Protein AF-D0MDW0-F1 (afdb_monomer)

Sequence (91 aa):
MKQWLKKWLGRKRLTCEEVNQFLAAYLDGALDARTRAAFEAHLQACADCQAYLDQYRKTIELTRRAAEVPEPPQELIEQTLAFLRERLSQK

Foldseek 3Di:
DCVVVVCVVDPHDDDPVRVLVVLVCLVVVVDDPVVNVVVVVVVVVDVVVVVVSVVSVVVVVVVVVVVPDDDDPPVVVVVVVVVVVVVVVVD

Secondary structure (DSSP, 8-state):
--HHHHHHTTTPPPPHHHHHHHHHHHHTT-S-HHHHHHHHHHHHH-HHHHHHHHHHHHHHHHHHHHHTSPPPPHHHHHHHHHHHHHHHHT-

Organism: Rhodothermus marinus (strain ATCC 43812 / DSM 4252 / R-10) (NCBI:txid518766)

Solvent-accessible surface area (backbone atoms only — not comparable to full-atom values): 5457 Å² total; per-residue (Å²): 142,68,62,65,66,56,43,70,77,34,100,55,85,77,50,74,66,58,51,51,56,50,52,51,32,54,75,71,62,70,48,55,71,70,62,43,53,54,49,53,56,44,42,79,74,29,69,69,58,42,53,48,52,52,50,52,53,49,50,54,54,53,53,53,57,57,68,68,53,76,81,72,59,66,67,60,54,52,54,51,52,51,54,50,51,56,60,61,72,76,109

Mean predicted aligned error: 6.99 Å

InterPro domains:
  IPR027383 Putative zinc-finger [PF13490] (16-50)
  IPR041916 Anti-sigma factor, zinc-finger domain superfamily [G3DSA:1.10.10.1320] (17-74)

Nearest PDB structures (foldseek):
  3hug-assembly3_L  TM=5.783E-01  e=3.710E-01  Mycobacterium tuberculosis H37Rv
  6in7-assembly1_A  TM=6.153E-01  e=3.812E+00  Pseudomonas aeruginosa PAO1
  8z6g-assembly3_E  TM=6.129E-01  e=6.825E+00  Pseudomonas aeruginosa

Radius of gyration: 20.74 Å; Cα contacts (8 Å, |Δi|>4): 21; chains: 1; bounding box: 48×23×57 Å

pLDDT: mean 88.78, std 12.71, range [53.91, 97.88]

Structure (mmCIF, N/CA/C/O backbone):
data_AF-D0MDW0-F1
#
_entry.id   AF-D0MDW0-F1
#
loop_
_atom_site.group_PDB
_atom_site.id
_atom_site.type_symbol
_atom_site.label_atom_id
_atom_site.label_alt_id
_atom_site.label_comp_id
_atom_site.label_asym_id
_atom_site.label_entity_id
_atom_site.label_seq_id
_atom_site.pdbx_PDB_ins_code
_atom_site.Cartn_x
_atom_site.Cartn_y
_atom_site.Cartn_z
_atom_site.occupancy
_atom_site.B_iso_or_equiv
_atom_site.auth_seq_id
_atom_site.auth_comp_id
_atom_site.auth_asym_id
_atom_site.auth_atom_id
_atom_site.pdbx_PDB_model_num
ATOM 1 N N . MET A 1 1 ? 8.482 10.416 -14.509 1.00 57.00 1 MET A N 1
ATOM 2 C CA . MET A 1 1 ? 8.858 9.789 -15.800 1.00 57.00 1 MET A CA 1
ATOM 3 C C . MET A 1 1 ? 10.352 9.472 -16.030 1.00 57.00 1 MET A C 1
ATOM 5 O O . MET A 1 1 ? 10.621 8.718 -16.945 1.00 57.00 1 MET A O 1
ATOM 9 N N . LYS A 1 2 ? 11.348 9.951 -15.253 1.00 55.06 2 LYS A N 1
ATOM 10 C CA . LYS A 1 2 ? 12.753 9.420 -15.285 1.00 55.06 2 LYS A CA 1
ATOM 11 C C . LYS A 1 2 ? 13.471 9.454 -13.919 1.00 55.06 2 LYS A C 1
ATOM 13 O O . LYS A 1 2 ? 14.670 9.203 -13.824 1.00 55.06 2 LYS A O 1
ATOM 18 N N . GLN A 1 3 ? 12.756 9.855 -12.868 1.00 62.88 3 GLN A N 1
ATOM 19 C CA . GLN A 1 3 ? 13.348 10.239 -11.585 1.00 62.88 3 GLN A CA 1
ATOM 20 C C . GLN A 1 3 ? 13.711 9.026 -10.719 1.00 62.88 3 GLN A C 1
ATOM 22 O O . GLN A 1 3 ? 14.764 9.033 -10.089 1.00 62.88 3 GLN A O 1
ATOM 27 N N . TRP A 1 4 ? 12.890 7.974 -10.765 1.00 66.25 4 TRP A N 1
ATOM 28 C CA . TRP A 1 4 ? 13.065 6.735 -10.004 1.00 66.25 4 TRP A CA 1
ATOM 29 C C . TRP A 1 4 ? 14.348 5.991 -10.397 1.00 66.25 4 TRP A C 1
ATOM 31 O O . TRP A 1 4 ? 15.199 5.754 -9.548 1.00 66.25 4 TRP A O 1
ATOM 41 N N . LEU A 1 5 ? 14.569 5.767 -11.700 1.00 63.81 5 LEU A N 1
ATOM 42 C CA . LEU A 1 5 ? 15.781 5.117 -12.225 1.00 63.81 5 LEU A CA 1
ATOM 43 C C . LEU A 1 5 ? 17.072 5.863 -11.848 1.00 63.81 5 LEU A C 1
ATOM 45 O O . LEU A 1 5 ? 18.055 5.243 -11.457 1.00 63.81 5 LEU A O 1
ATOM 49 N N . LYS A 1 6 ? 17.078 7.201 -11.928 1.00 62.31 6 LYS A N 1
ATOM 50 C CA . LYS A 1 6 ? 18.258 8.010 -11.571 1.00 62.31 6 LYS A CA 1
ATOM 51 C C . LYS A 1 6 ? 18.561 7.990 -10.073 1.00 62.31 6 LYS A C 1
ATOM 53 O O . LYS A 1 6 ? 19.728 8.008 -9.698 1.00 62.31 6 LYS A O 1
ATOM 58 N N . LYS A 1 7 ? 17.530 7.993 -9.224 1.00 59.84 7 LYS A N 1
ATOM 59 C CA . LYS A 1 7 ? 17.699 7.959 -7.764 1.00 59.84 7 LYS A CA 1
ATOM 60 C C . LYS A 1 7 ? 18.112 6.579 -7.265 1.00 59.84 7 LYS A C 1
ATOM 62 O O . LYS A 1 7 ? 18.883 6.511 -6.324 1.00 59.84 7 LYS A O 1
ATOM 67 N N . TRP A 1 8 ? 17.652 5.522 -7.925 1.00 63.78 8 TRP A N 1
ATOM 68 C CA . TRP A 1 8 ? 17.950 4.139 -7.570 1.00 63.78 8 TRP A CA 1
ATOM 69 C C . TRP A 1 8 ? 19.351 3.686 -8.023 1.00 63.78 8 TRP A C 1
ATOM 71 O O . TRP A 1 8 ? 20.027 2.955 -7.308 1.00 63.78 8 TRP A O 1
ATOM 81 N N . LEU A 1 9 ? 19.833 4.197 -9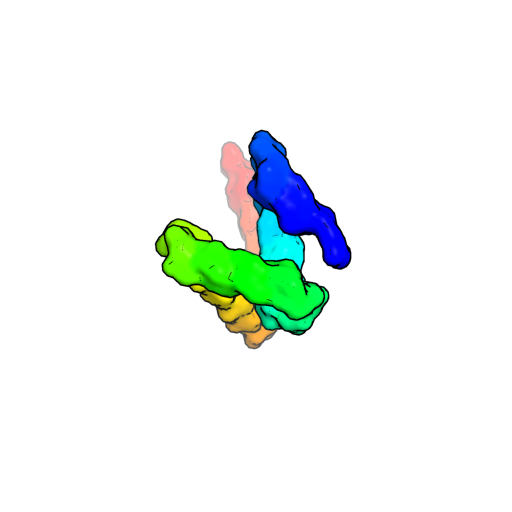.166 1.00 60.75 9 LEU A N 1
ATOM 82 C CA . LEU A 1 9 ? 21.216 4.012 -9.642 1.00 60.75 9 LEU A CA 1
ATOM 83 C C . LEU A 1 9 ? 22.228 4.960 -8.971 1.00 60.75 9 LEU A C 1
ATOM 85 O O . LEU A 1 9 ? 23.438 4.775 -9.093 1.00 60.75 9 LEU A O 1
ATOM 89 N N . GLY A 1 10 ? 21.752 5.990 -8.272 1.00 55.03 10 GLY A N 1
ATOM 90 C CA . GLY A 1 10 ? 22.577 6.820 -7.403 1.00 55.03 10 GLY A CA 1
ATOM 91 C C . GLY A 1 10 ? 22.614 6.224 -5.999 1.00 55.03 10 GLY A C 1
ATOM 92 O O . GLY A 1 10 ? 21.600 5.755 -5.506 1.00 55.03 10 GLY A O 1
ATOM 93 N N . ARG A 1 11 ? 23.751 6.295 -5.296 1.00 54.50 11 ARG A N 1
ATOM 94 C CA . ARG A 1 11 ? 23.900 5.896 -3.873 1.00 54.50 11 ARG A CA 1
ATOM 95 C C . ARG A 1 11 ? 23.061 6.743 -2.883 1.00 54.50 11 ARG A C 1
ATOM 97 O O . ARG A 1 11 ? 23.466 6.948 -1.741 1.00 54.50 11 ARG A O 1
ATOM 104 N N . LYS A 1 12 ? 21.921 7.302 -3.297 1.00 63.09 12 LYS A N 1
ATOM 105 C CA . LYS A 1 12 ? 20.994 8.036 -2.433 1.00 63.09 12 LYS A CA 1
ATOM 106 C C . LYS A 1 12 ? 19.972 7.053 -1.866 1.00 63.09 12 LYS A C 1
ATOM 108 O O . LYS A 1 12 ? 19.313 6.343 -2.615 1.00 63.09 12 LYS A O 1
ATOM 113 N N . ARG A 1 13 ? 19.832 7.032 -0.537 1.00 69.50 13 ARG A N 1
ATOM 114 C CA . ARG A 1 13 ? 18.778 6.266 0.141 1.00 69.50 13 ARG A CA 1
ATOM 115 C C . ARG A 1 13 ? 17.415 6.839 -0.251 1.00 69.50 13 ARG A C 1
ATOM 117 O O . ARG A 1 13 ? 17.208 8.041 -0.088 1.00 69.50 13 ARG A O 1
ATOM 124 N N . LEU A 1 14 ? 16.533 5.989 -0.770 1.00 77.62 14 LEU A N 1
ATOM 125 C CA . LEU A 1 14 ? 15.127 6.327 -0.985 1.00 77.62 14 LEU A CA 1
ATOM 126 C C . LEU A 1 14 ? 14.430 6.457 0.372 1.00 77.62 14 LEU A C 1
ATOM 128 O O . LEU A 1 14 ? 14.747 5.716 1.305 1.00 77.62 14 LEU A O 1
ATOM 132 N N . THR A 1 15 ? 13.499 7.399 0.491 1.00 87.81 15 THR A N 1
ATOM 133 C CA . THR A 1 15 ? 12.628 7.479 1.671 1.00 87.81 15 THR A CA 1
ATOM 134 C C . THR A 1 15 ? 11.508 6.442 1.582 1.00 87.81 15 THR A C 1
ATOM 136 O O . THR A 1 15 ? 11.163 5.983 0.492 1.00 87.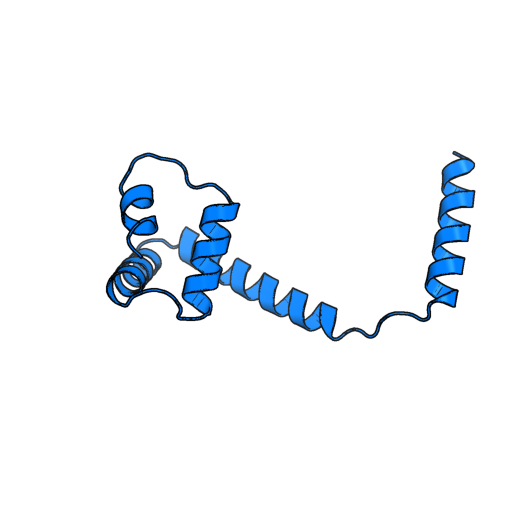81 15 THR A O 1
ATOM 139 N N . CYS A 1 16 ? 10.899 6.090 2.719 1.00 87.81 16 CYS A N 1
ATOM 140 C CA . CYS A 1 16 ? 9.738 5.192 2.732 1.00 87.81 16 CYS A CA 1
ATOM 141 C C . CYS A 1 16 ? 8.591 5.725 1.857 1.00 87.81 16 CYS A C 1
ATOM 143 O O . CYS A 1 16 ? 7.962 4.959 1.135 1.00 87.81 16 CYS A O 1
ATOM 145 N N . GLU A 1 17 ? 8.364 7.042 1.877 1.00 89.94 17 GLU A N 1
ATOM 146 C CA . GLU A 1 17 ? 7.341 7.706 1.062 1.00 89.94 17 GLU A CA 1
ATOM 147 C C . GLU A 1 17 ? 7.609 7.535 -0.437 1.00 89.94 17 GLU A C 1
ATOM 149 O O . GLU A 1 17 ? 6.723 7.158 -1.199 1.00 89.94 17 GLU A O 1
ATOM 154 N N . GLU A 1 18 ? 8.857 7.745 -0.862 1.00 89.19 18 GLU A N 1
ATOM 155 C CA . GLU A 1 18 ? 9.259 7.551 -2.254 1.00 89.19 18 GLU A CA 1
ATOM 156 C C . GLU A 1 18 ? 9.032 6.098 -2.699 1.00 89.19 18 GLU A C 1
ATOM 158 O O . GLU A 1 18 ? 8.468 5.859 -3.767 1.00 89.19 18 GLU A O 1
ATOM 163 N N . VAL A 1 19 ? 9.417 5.118 -1.878 1.00 89.25 19 VAL A N 1
ATOM 164 C CA . VAL A 1 19 ? 9.193 3.700 -2.200 1.00 89.25 19 VAL A CA 1
ATOM 165 C C . VAL A 1 19 ? 7.697 3.395 -2.323 1.00 89.25 19 VAL A C 1
ATOM 167 O O . VAL A 1 19 ? 7.285 2.778 -3.303 1.00 89.25 19 VAL A O 1
ATOM 170 N N . ASN A 1 20 ? 6.872 3.871 -1.387 1.00 91.38 20 ASN A N 1
ATOM 171 C CA . ASN A 1 20 ? 5.427 3.639 -1.407 1.00 91.38 20 ASN A CA 1
ATOM 172 C C . ASN A 1 20 ? 4.760 4.225 -2.657 1.00 91.38 20 ASN A C 1
ATOM 174 O O . ASN A 1 20 ? 3.970 3.540 -3.303 1.00 91.38 20 ASN A O 1
ATOM 178 N N . GLN A 1 21 ? 5.107 5.459 -3.032 1.00 92.50 21 GLN A N 1
ATOM 179 C CA . GLN A 1 21 ? 4.588 6.095 -4.247 1.00 92.50 21 GLN A CA 1
ATOM 180 C C . GLN A 1 21 ? 4.983 5.325 -5.511 1.00 92.50 21 GLN A C 1
ATOM 182 O O . GLN A 1 21 ? 4.184 5.185 -6.438 1.00 92.50 21 GLN A O 1
ATOM 187 N N . PHE A 1 22 ? 6.211 4.803 -5.556 1.00 93.75 22 PHE A N 1
ATOM 188 C CA . PHE A 1 22 ? 6.668 3.988 -6.674 1.00 93.75 22 PHE A CA 1
ATOM 189 C C . PHE A 1 22 ? 5.899 2.665 -6.777 1.00 93.75 22 PHE A C 1
ATOM 191 O O . PHE A 1 22 ? 5.466 2.298 -7.870 1.00 93.75 22 PHE A O 1
ATOM 198 N N . LEU A 1 23 ? 5.710 1.959 -5.658 1.00 95.12 23 LEU A N 1
ATOM 199 C CA . LEU A 1 23 ? 4.980 0.690 -5.638 1.00 95.12 23 LEU A CA 1
ATOM 200 C C . LEU A 1 23 ? 3.503 0.863 -5.988 1.00 95.12 23 LEU A C 1
ATOM 202 O O . LEU A 1 23 ? 2.976 0.049 -6.746 1.00 95.12 23 LEU A O 1
ATOM 206 N N . ALA A 1 24 ? 2.864 1.935 -5.512 1.00 94.50 24 ALA A N 1
ATOM 207 C CA . ALA A 1 24 ? 1.512 2.299 -5.927 1.00 94.50 24 ALA A CA 1
ATOM 208 C C . ALA A 1 24 ? 1.443 2.476 -7.451 1.00 94.50 24 ALA A C 1
ATOM 210 O O . ALA A 1 24 ? 0.691 1.779 -8.124 1.00 94.50 24 ALA A O 1
ATOM 211 N N . ALA A 1 25 ? 2.329 3.300 -8.024 1.00 95.44 25 ALA A N 1
ATOM 212 C CA . ALA A 1 25 ? 2.371 3.520 -9.468 1.00 95.44 25 ALA A CA 1
ATOM 213 C C . ALA A 1 25 ? 2.671 2.239 -10.274 1.00 95.44 25 ALA A C 1
ATOM 215 O O . ALA A 1 25 ? 2.172 2.086 -11.390 1.00 95.44 25 ALA A O 1
ATOM 216 N N . TYR A 1 26 ? 3.483 1.318 -9.741 1.00 95.75 26 TYR A N 1
ATOM 217 C CA . TYR A 1 26 ? 3.720 0.009 -10.359 1.00 95.75 26 TYR A CA 1
ATOM 218 C C . TYR A 1 26 ? 2.445 -0.839 -10.397 1.00 95.75 26 TYR A C 1
ATOM 220 O O . TYR A 1 26 ? 2.104 -1.374 -11.455 1.00 95.75 26 TYR A O 1
ATOM 228 N N . LEU A 1 27 ? 1.740 -0.945 -9.267 1.00 96.56 27 LEU A N 1
ATOM 229 C CA . LEU A 1 27 ? 0.519 -1.745 -9.149 1.00 96.56 27 LEU A CA 1
ATOM 230 C C . LEU A 1 27 ? -0.650 -1.154 -9.944 1.00 96.56 27 LEU A C 1
ATOM 232 O O . LEU A 1 27 ? -1.397 -1.915 -10.553 1.00 96.56 27 LEU A O 1
ATOM 236 N N . ASP A 1 28 ? -0.741 0.173 -10.029 1.00 95.56 28 ASP A N 1
ATOM 237 C CA . ASP A 1 28 ? -1.736 0.883 -10.842 1.00 95.56 28 ASP A CA 1
ATOM 238 C C . ASP A 1 28 ? -1.417 0.842 -12.349 1.00 95.56 28 ASP A C 1
ATOM 240 O O . ASP A 1 28 ? -2.185 1.333 -13.174 1.00 95.56 28 ASP A O 1
ATOM 244 N N . GLY A 1 29 ? -0.264 0.284 -12.740 1.00 95.56 29 GLY A N 1
ATOM 245 C CA . GLY A 1 29 ? 0.181 0.252 -14.135 1.00 95.56 29 GLY A CA 1
ATOM 246 C C . GLY A 1 29 ? 0.563 1.626 -14.699 1.00 95.56 29 GLY A C 1
ATOM 247 O O . GLY A 1 29 ? 0.696 1.770 -15.911 1.00 95.56 29 GLY A O 1
ATOM 248 N N . ALA A 1 30 ? 0.778 2.621 -13.837 1.00 96.12 30 ALA A N 1
ATOM 249 C CA . ALA A 1 30 ? 1.076 4.006 -14.200 1.00 96.12 30 ALA A CA 1
ATOM 250 C C . ALA A 1 30 ? 2.558 4.256 -14.549 1.00 96.12 30 ALA A C 1
ATOM 252 O O . ALA A 1 30 ? 2.936 5.366 -14.936 1.00 96.12 30 ALA A O 1
ATOM 253 N N . LEU A 1 31 ? 3.426 3.249 -14.401 1.00 93.38 31 LEU A N 1
ATOM 254 C CA . LEU A 1 31 ? 4.826 3.342 -14.814 1.00 93.38 31 LEU A CA 1
ATOM 255 C C . LEU A 1 31 ? 4.975 3.241 -16.335 1.00 93.38 31 LEU A C 1
ATOM 257 O O . LEU A 1 31 ? 4.316 2.441 -16.994 1.00 93.38 31 LEU A O 1
ATOM 261 N N . ASP A 1 32 ? 5.927 3.996 -16.887 1.00 93.31 32 ASP A N 1
ATOM 262 C CA . ASP A 1 32 ? 6.332 3.818 -18.278 1.00 93.31 32 ASP A CA 1
ATOM 263 C C . ASP A 1 32 ? 6.975 2.436 -18.494 1.00 93.31 32 ASP A C 1
ATOM 265 O O . ASP A 1 32 ? 7.591 1.867 -17.587 1.00 93.31 32 ASP A O 1
ATOM 269 N N . ALA A 1 33 ? 6.865 1.912 -19.718 1.00 93.44 33 ALA A N 1
ATOM 270 C CA . ALA A 1 33 ? 7.276 0.547 -20.053 1.00 93.44 33 ALA A CA 1
ATOM 271 C C . ALA A 1 33 ? 8.739 0.245 -19.692 1.00 93.44 33 ALA A C 1
ATOM 273 O O . ALA A 1 33 ? 9.050 -0.838 -19.198 1.00 93.44 33 ALA A O 1
ATOM 274 N N . ARG A 1 34 ? 9.644 1.214 -19.886 1.00 91.00 34 ARG A N 1
ATOM 275 C CA . ARG A 1 34 ? 11.064 1.041 -19.562 1.00 91.00 34 ARG A CA 1
ATOM 276 C C . ARG A 1 34 ? 11.281 0.937 -18.054 1.00 91.00 34 ARG A C 1
ATOM 278 O O . ARG A 1 34 ? 12.010 0.054 -17.611 1.00 91.00 34 ARG A O 1
ATOM 285 N N . THR A 1 35 ? 10.682 1.836 -17.274 1.00 91.25 35 THR A N 1
ATOM 286 C CA . THR A 1 35 ? 10.785 1.800 -15.808 1.00 91.25 35 THR A CA 1
ATOM 287 C C . THR A 1 35 ? 10.155 0.528 -15.240 1.00 91.25 35 THR A C 1
ATOM 289 O O . THR A 1 35 ? 10.746 -0.098 -14.362 1.00 91.25 35 THR A O 1
ATOM 292 N N . ARG A 1 36 ? 9.004 0.108 -15.778 1.00 94.44 36 ARG A N 1
ATOM 293 C CA . ARG A 1 36 ? 8.337 -1.137 -15.385 1.00 94.44 36 ARG A CA 1
ATOM 294 C C . ARG A 1 36 ? 9.216 -2.361 -15.635 1.00 94.44 36 ARG A C 1
ATOM 296 O O . ARG A 1 36 ? 9.464 -3.112 -14.700 1.00 94.44 36 ARG A O 1
ATOM 303 N N . ALA A 1 37 ? 9.746 -2.516 -16.849 1.00 94.44 37 ALA A N 1
ATOM 304 C CA . ALA A 1 37 ? 10.609 -3.644 -17.197 1.00 94.44 37 ALA A CA 1
ATOM 305 C C . ALA A 1 37 ? 11.877 -3.702 -16.326 1.00 94.44 37 ALA A C 1
ATOM 307 O O . ALA A 1 37 ? 12.292 -4.774 -15.893 1.00 94.44 37 ALA A O 1
ATOM 308 N N . ALA A 1 38 ? 12.478 -2.547 -16.018 1.00 91.88 38 ALA A N 1
ATOM 309 C CA . ALA A 1 38 ? 13.633 -2.483 -15.124 1.00 91.88 38 ALA A CA 1
ATOM 310 C C . ALA A 1 38 ? 13.295 -2.938 -13.694 1.00 91.88 38 ALA A C 1
ATOM 312 O O . ALA A 1 38 ? 14.095 -3.626 -13.062 1.00 91.88 38 ALA A O 1
ATOM 313 N N . PHE A 1 39 ? 12.116 -2.574 -13.183 1.00 92.94 39 PHE A N 1
ATOM 314 C CA . PHE A 1 39 ? 11.670 -3.016 -11.864 1.00 92.94 39 PHE A CA 1
ATOM 315 C C . PHE A 1 39 ? 11.286 -4.497 -11.844 1.00 92.94 39 PHE A C 1
ATOM 317 O O . PHE A 1 39 ? 11.630 -5.203 -10.907 1.00 92.94 39 PHE A O 1
ATOM 324 N N . GLU A 1 40 ? 10.655 -5.009 -12.898 1.00 96.00 40 GLU A N 1
ATOM 325 C CA . GLU A 1 40 ? 10.374 -6.442 -13.022 1.00 96.00 40 GLU A CA 1
ATOM 326 C C . GLU A 1 40 ? 11.672 -7.261 -13.049 1.00 96.00 40 GLU A C 1
ATOM 328 O O . GLU A 1 40 ? 11.785 -8.247 -12.324 1.00 96.00 40 GLU A O 1
ATOM 333 N N . ALA A 1 41 ? 12.697 -6.805 -13.778 1.00 94.94 41 ALA A N 1
ATOM 334 C CA . ALA A 1 41 ? 14.025 -7.419 -13.747 1.00 94.94 41 ALA A CA 1
ATOM 335 C C . ALA A 1 41 ? 14.665 -7.376 -12.346 1.00 94.94 41 ALA A C 1
ATOM 337 O O . ALA A 1 41 ? 15.326 -8.328 -11.936 1.00 94.94 41 ALA A O 1
ATOM 338 N N . HIS A 1 42 ? 14.449 -6.299 -11.586 1.00 91.69 42 HIS A N 1
ATOM 339 C CA . HIS A 1 42 ? 14.904 -6.215 -10.200 1.00 91.69 42 HIS A CA 1
ATOM 340 C C . HIS A 1 42 ? 14.225 -7.233 -9.293 1.00 91.69 42 HIS A C 1
ATOM 342 O O . HIS A 1 42 ? 14.907 -7.905 -8.522 1.00 91.69 42 HIS A O 1
ATOM 348 N N . LEU A 1 43 ? 12.899 -7.348 -9.399 1.00 95.12 43 LEU A N 1
ATOM 349 C CA . LEU A 1 43 ? 12.130 -8.317 -8.632 1.00 95.12 43 LEU A CA 1
ATOM 350 C C . LEU A 1 43 ? 12.659 -9.728 -8.897 1.00 95.12 43 LEU A C 1
ATOM 352 O O . LEU A 1 43 ? 12.904 -10.449 -7.941 1.00 95.12 43 LEU A O 1
ATOM 356 N N . GLN A 1 44 ? 12.965 -10.088 -10.148 1.00 96.88 44 GLN A N 1
ATOM 357 C CA . GLN A 1 44 ? 13.565 -11.394 -10.465 1.00 96.88 44 GLN A CA 1
ATOM 358 C C . GLN A 1 44 ? 14.925 -11.638 -9.786 1.00 96.88 44 GLN A C 1
ATOM 360 O O . GLN A 1 44 ? 15.270 -12.781 -9.504 1.00 96.88 44 GLN A O 1
ATOM 365 N N . ALA A 1 45 ? 15.694 -10.584 -9.502 1.00 94.19 45 ALA A N 1
ATOM 366 C CA . ALA A 1 45 ? 17.040 -10.684 -8.940 1.00 94.19 45 ALA A CA 1
ATOM 367 C C . ALA A 1 45 ? 17.120 -10.452 -7.417 1.00 94.19 45 ALA A C 1
ATOM 369 O O . ALA A 1 45 ? 18.193 -10.624 -6.840 1.00 94.19 45 ALA A O 1
ATOM 370 N N . CYS A 1 46 ? 16.036 -10.031 -6.754 1.00 94.56 46 CYS A N 1
ATOM 371 C CA . CYS A 1 46 ? 16.065 -9.621 -5.347 1.00 94.56 46 CYS A CA 1
ATOM 372 C C . CYS A 1 46 ? 14.856 -10.154 -4.564 1.00 94.56 46 CYS A C 1
ATOM 374 O O . CYS A 1 46 ? 13.756 -9.606 -4.643 1.00 94.56 46 CYS A O 1
ATOM 376 N N . ALA A 1 47 ? 15.084 -11.203 -3.767 1.00 95.00 47 ALA A N 1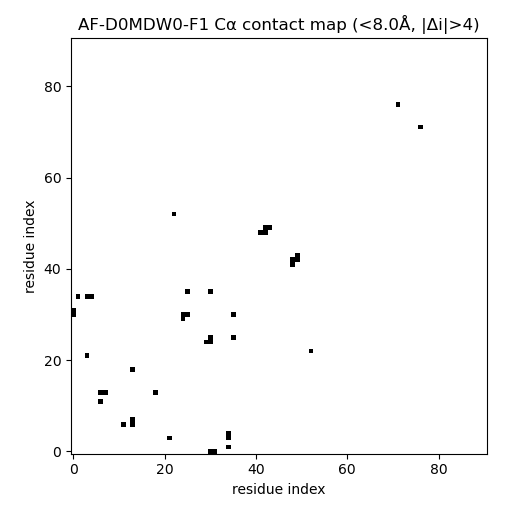
ATOM 377 C CA . ALA A 1 47 ? 14.053 -11.845 -2.949 1.00 95.00 47 ALA A CA 1
ATOM 378 C C . ALA A 1 47 ? 13.443 -10.902 -1.895 1.00 95.00 47 ALA A C 1
ATOM 380 O O . ALA A 1 47 ? 12.232 -10.919 -1.691 1.00 95.00 47 ALA A O 1
ATOM 381 N N . ASP A 1 48 ? 14.248 -10.027 -1.284 1.00 92.75 48 ASP A N 1
ATOM 382 C CA . ASP A 1 48 ? 13.765 -9.068 -0.280 1.00 92.75 48 ASP A CA 1
ATOM 383 C C . ASP A 1 48 ? 12.739 -8.093 -0.873 1.00 92.75 48 ASP A C 1
ATOM 385 O O . ASP A 1 48 ? 11.717 -7.790 -0.256 1.00 92.75 48 ASP A O 1
ATOM 389 N N . CYS A 1 49 ? 12.971 -7.636 -2.105 1.00 92.25 49 CYS A N 1
ATOM 390 C CA . CYS A 1 49 ? 12.042 -6.746 -2.796 1.00 92.25 49 CYS A CA 1
ATOM 391 C C . CYS A 1 49 ? 10.777 -7.467 -3.278 1.00 92.25 49 CYS A C 1
ATOM 393 O O . CYS A 1 49 ? 9.715 -6.844 -3.297 1.00 92.25 49 CYS A O 1
ATOM 395 N N .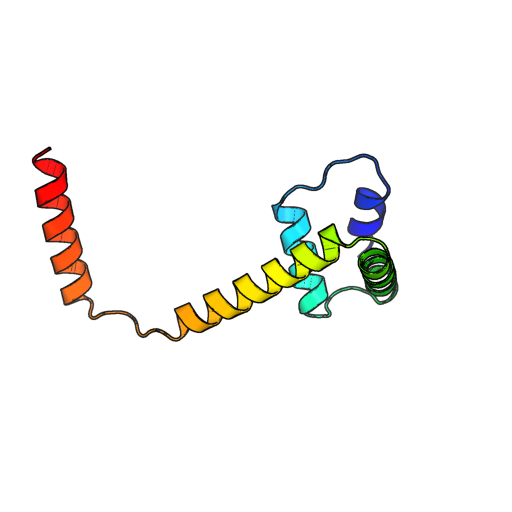 GLN A 1 50 ? 10.851 -8.763 -3.612 1.00 95.94 50 GLN A N 1
ATOM 396 C CA . GLN A 1 50 ? 9.651 -9.580 -3.846 1.00 95.94 50 GLN A CA 1
ATOM 397 C C . GLN A 1 50 ? 8.806 -9.678 -2.571 1.00 95.94 50 GLN A C 1
ATOM 399 O O . GLN A 1 50 ? 7.630 -9.322 -2.588 1.00 95.94 50 GLN A O 1
ATOM 404 N N . ALA A 1 51 ? 9.427 -10.061 -1.451 1.00 96.50 51 ALA A N 1
ATOM 405 C CA . ALA A 1 51 ? 8.747 -10.174 -0.163 1.00 96.50 51 ALA A CA 1
ATOM 406 C C . ALA A 1 51 ? 8.121 -8.840 0.278 1.00 96.50 51 ALA A C 1
ATOM 408 O O . ALA A 1 51 ? 6.989 -8.803 0.763 1.00 96.50 51 ALA A O 1
ATOM 409 N N . TYR A 1 52 ? 8.823 -7.724 0.059 1.00 93.75 52 TYR A N 1
ATOM 410 C CA . TYR A 1 52 ? 8.298 -6.395 0.359 1.00 93.75 52 TYR A CA 1
ATOM 411 C C . TYR A 1 52 ? 7.086 -6.027 -0.509 1.00 93.75 52 TYR A C 1
ATOM 413 O O . TYR A 1 52 ? 6.095 -5.508 0.008 1.00 93.75 52 TYR A O 1
ATOM 421 N N . LEU A 1 53 ? 7.124 -6.323 -1.815 1.00 96.19 53 LEU A N 1
ATOM 422 C CA . LEU A 1 53 ? 5.986 -6.108 -2.713 1.00 96.19 53 LEU A CA 1
ATOM 423 C C . LEU A 1 53 ? 4.770 -6.953 -2.301 1.00 96.19 53 LEU A C 1
ATOM 425 O O . LEU A 1 53 ? 3.640 -6.461 -2.339 1.00 96.19 53 LEU A O 1
ATOM 429 N N . ASP A 1 54 ? 4.987 -8.195 -1.878 1.00 97.69 54 ASP A N 1
ATOM 430 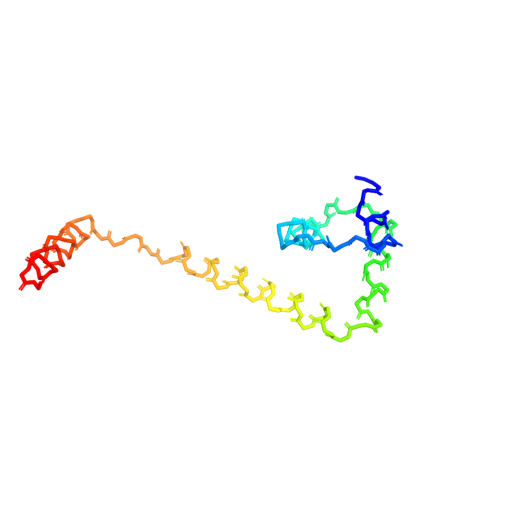C CA . ASP A 1 54 ? 3.911 -9.068 -1.407 1.00 97.69 54 ASP A CA 1
ATOM 431 C C . ASP A 1 54 ? 3.293 -8.558 -0.102 1.00 97.69 54 ASP A C 1
ATOM 433 O O . ASP A 1 54 ? 2.066 -8.496 0.018 1.00 97.69 54 ASP A O 1
ATOM 437 N N . GLN A 1 55 ? 4.114 -8.083 0.840 1.00 96.69 55 GLN A N 1
ATOM 438 C CA . GLN A 1 55 ? 3.617 -7.401 2.036 1.00 96.69 55 GLN A CA 1
ATOM 439 C C . GLN A 1 55 ? 2.797 -6.157 1.668 1.00 96.69 55 GLN A C 1
ATOM 441 O O . GLN A 1 55 ? 1.715 -5.947 2.213 1.00 96.69 55 GLN A O 1
ATOM 446 N N . TYR A 1 56 ? 3.277 -5.345 0.725 1.00 96.31 56 TYR A N 1
ATOM 447 C CA . TYR A 1 56 ? 2.573 -4.144 0.278 1.00 96.31 56 TYR A CA 1
ATOM 448 C C . TYR A 1 56 ? 1.193 -4.476 -0.316 1.00 96.31 56 TYR A C 1
ATOM 450 O O . TYR A 1 56 ? 0.189 -3.866 0.058 1.00 96.31 56 TYR A O 1
ATOM 458 N N . ARG A 1 57 ? 1.110 -5.507 -1.171 1.00 97.31 57 ARG A N 1
ATOM 459 C CA . ARG A 1 57 ? -0.166 -6.031 -1.691 1.00 97.31 57 ARG A CA 1
ATOM 460 C C . ARG A 1 57 ? -1.086 -6.505 -0.570 1.00 97.31 57 ARG A C 1
ATOM 462 O O . ARG A 1 57 ? -2.286 -6.230 -0.613 1.00 97.31 57 ARG A O 1
ATOM 469 N N . LYS A 1 58 ? -0.535 -7.176 0.447 1.00 97.88 58 LYS A N 1
ATOM 470 C CA . LYS A 1 58 ? -1.317 -7.647 1.592 1.00 97.88 58 LYS A CA 1
ATOM 471 C C . LYS A 1 58 ? -1.896 -6.494 2.406 1.00 97.88 58 LYS A C 1
ATOM 473 O O . LYS A 1 58 ? -3.055 -6.566 2.807 1.00 97.88 58 LYS A O 1
ATOM 478 N N . THR A 1 59 ? -1.137 -5.417 2.600 1.00 96.00 59 THR A N 1
ATOM 479 C CA . THR A 1 59 ? -1.637 -4.195 3.243 1.00 96.00 59 THR A CA 1
ATOM 480 C C . THR A 1 59 ? -2.828 -3.622 2.478 1.00 96.00 59 THR A C 1
ATOM 482 O O . THR A 1 59 ? -3.858 -3.364 3.091 1.00 96.00 59 THR A O 1
ATOM 485 N N . ILE A 1 60 ? -2.744 -3.507 1.145 1.00 95.75 60 ILE A N 1
ATOM 486 C CA . ILE A 1 60 ? -3.864 -3.024 0.315 1.00 95.75 60 ILE A CA 1
ATOM 487 C C . ILE A 1 60 ? -5.114 -3.894 0.501 1.00 95.75 60 ILE A C 1
ATOM 489 O O . ILE A 1 60 ? -6.210 -3.363 0.686 1.00 95.75 60 ILE A O 1
ATOM 493 N N . GLU A 1 61 ? -4.964 -5.221 0.464 1.00 96.56 61 GLU A N 1
ATOM 494 C CA . GLU A 1 61 ? -6.073 -6.161 0.673 1.00 96.56 61 GLU A CA 1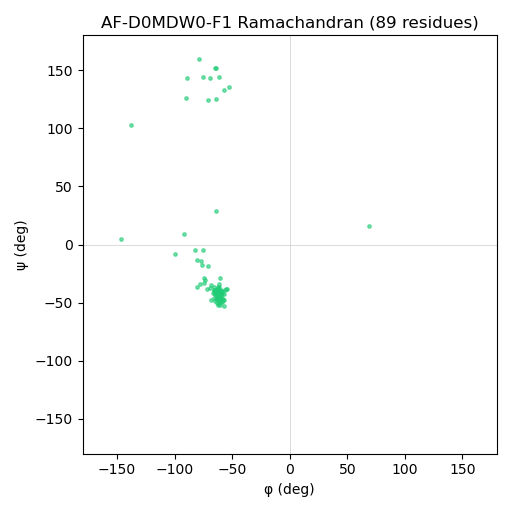
ATOM 495 C C . GLU A 1 61 ? -6.729 -5.953 2.045 1.00 96.56 61 GLU A C 1
ATOM 497 O O . GLU A 1 61 ? -7.951 -5.832 2.142 1.00 96.56 61 GLU A O 1
ATOM 502 N N . LEU A 1 62 ? -5.922 -5.884 3.107 1.00 97.00 62 LEU A N 1
ATOM 503 C CA . LEU A 1 62 ? -6.416 -5.725 4.473 1.00 97.00 62 LEU A CA 1
ATOM 504 C C . LEU A 1 62 ? -7.110 -4.377 4.675 1.00 97.00 62 LEU A C 1
ATOM 506 O O . LEU A 1 62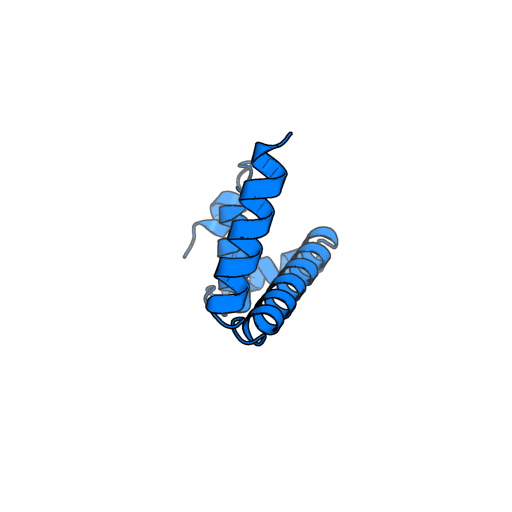 ? -8.179 -4.335 5.278 1.00 97.00 62 LEU A O 1
ATOM 510 N N . THR A 1 63 ? -6.549 -3.289 4.143 1.00 95.12 63 THR A N 1
ATOM 511 C CA . THR A 1 63 ? -7.163 -1.958 4.229 1.00 95.12 63 THR A CA 1
ATOM 512 C C . THR A 1 63 ? -8.480 -1.898 3.462 1.00 95.12 63 THR A C 1
ATOM 514 O O . THR A 1 63 ? -9.443 -1.325 3.965 1.00 95.12 63 THR A O 1
ATOM 517 N N . ARG A 1 64 ? -8.571 -2.537 2.288 1.00 94.62 64 ARG A N 1
ATOM 518 C CA . ARG A 1 64 ? -9.835 -2.631 1.543 1.00 94.62 64 ARG A CA 1
ATOM 519 C C . ARG A 1 64 ? -10.901 -3.369 2.348 1.00 94.62 64 ARG A C 1
ATOM 521 O O . ARG A 1 64 ? -12.001 -2.858 2.499 1.00 94.62 64 ARG A O 1
ATOM 528 N N . ARG A 1 65 ? -10.551 -4.520 2.924 1.00 95.31 65 ARG A N 1
ATOM 529 C CA . ARG A 1 65 ? -11.461 -5.296 3.782 1.00 95.31 65 ARG A CA 1
ATOM 530 C C . ARG A 1 65 ? -11.889 -4.527 5.029 1.00 95.31 65 ARG A C 1
ATOM 532 O O . ARG A 1 65 ? -13.028 -4.647 5.456 1.00 95.31 65 ARG A O 1
ATOM 539 N N . ALA A 1 66 ? -10.991 -3.740 5.618 1.00 92.81 66 ALA A N 1
ATOM 540 C CA . ALA A 1 66 ? -11.329 -2.892 6.755 1.00 92.81 66 ALA A CA 1
ATOM 541 C C . ALA A 1 66 ? -12.325 -1.787 6.369 1.00 92.81 66 ALA A C 1
ATOM 543 O O . ALA A 1 66 ? -13.214 -1.483 7.153 1.00 92.81 66 ALA A O 1
ATOM 544 N N . ALA A 1 67 ? -12.214 -1.229 5.159 1.00 91.44 67 ALA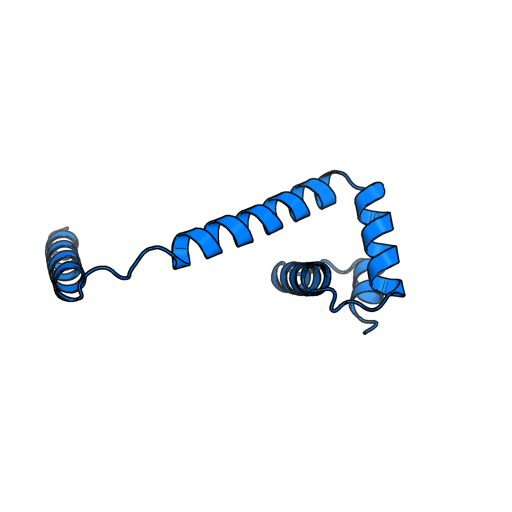 A N 1
ATOM 545 C CA . ALA A 1 67 ? -13.145 -0.223 4.649 1.00 91.44 67 ALA A CA 1
ATOM 546 C C . ALA A 1 67 ? -14.541 -0.784 4.311 1.00 91.44 67 ALA A C 1
ATOM 548 O O . ALA A 1 67 ? -15.495 -0.021 4.210 1.00 91.44 67 ALA A O 1
ATOM 549 N N . GLU A 1 68 ? -14.675 -2.102 4.139 1.00 93.31 68 GLU A N 1
ATOM 550 C CA . GLU A 1 68 ? -15.972 -2.774 3.961 1.00 93.31 68 GLU A CA 1
ATOM 551 C C . GLU A 1 68 ? -16.738 -2.939 5.284 1.00 93.31 68 GLU A C 1
ATOM 553 O O . GLU A 1 68 ? -17.932 -3.244 5.273 1.00 93.31 68 GLU A O 1
ATOM 558 N N . VAL A 1 69 ? -16.075 -2.746 6.431 1.00 90.31 69 VAL A N 1
ATOM 559 C CA . VAL A 1 69 ? -16.734 -2.778 7.739 1.00 90.31 69 VAL A CA 1
ATOM 560 C C . VAL A 1 69 ? -17.600 -1.522 7.870 1.00 90.31 69 VAL A C 1
ATOM 562 O O . VAL A 1 69 ? -17.073 -0.417 7.733 1.00 90.31 69 VAL A O 1
ATOM 565 N N . PRO A 1 70 ? -18.912 -1.657 8.138 1.00 90.88 70 PRO A N 1
ATOM 566 C CA . PRO A 1 70 ? -19.780 -0.500 8.294 1.00 90.88 70 PRO A CA 1
ATOM 567 C C . PRO A 1 70 ? -19.318 0.358 9.469 1.00 90.88 70 PRO A C 1
ATOM 569 O O . PRO A 1 70 ? -18.884 -0.164 10.502 1.00 90.88 70 PRO A O 1
ATOM 572 N N . GLU A 1 71 ? -19.449 1.676 9.321 1.00 90.00 71 GLU A N 1
ATOM 573 C CA . GLU A 1 71 ? -19.203 2.588 10.432 1.00 90.00 71 GLU A CA 1
ATOM 574 C C . GLU A 1 71 ? -20.116 2.224 11.615 1.00 90.00 71 GLU A C 1
ATOM 576 O O . GLU A 1 71 ? -21.316 1.983 11.426 1.00 90.00 71 GLU A O 1
ATOM 581 N N . PRO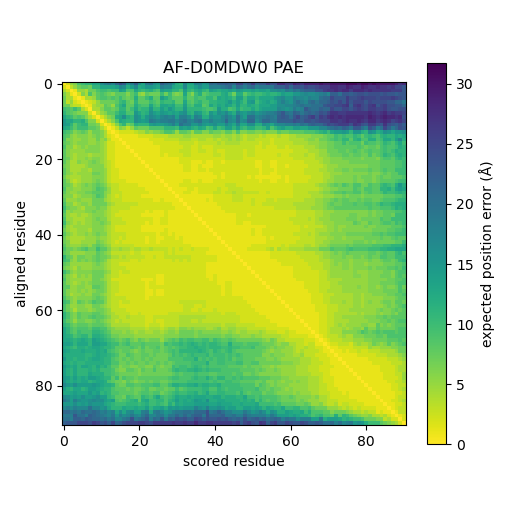 A 1 72 ? -19.569 2.142 12.842 1.00 92.56 72 PRO A N 1
ATOM 582 C CA . PRO A 1 72 ? -20.384 1.877 14.014 1.00 92.56 72 PRO A CA 1
ATOM 583 C C . PRO A 1 72 ? -21.373 3.032 14.243 1.00 92.56 72 PRO A C 1
ATOM 585 O O . PRO A 1 72 ? -21.068 4.175 13.899 1.00 92.56 72 PRO A O 1
ATOM 588 N N . PRO A 1 73 ? -22.542 2.773 14.859 1.00 96.81 73 PRO A N 1
ATOM 589 C CA . PRO A 1 73 ? -23.496 3.828 15.181 1.00 96.81 73 PRO A CA 1
ATOM 590 C C . PRO A 1 73 ? -22.833 4.962 15.969 1.00 96.81 73 PRO A C 1
ATOM 592 O O . PRO A 1 73 ? -22.110 4.704 16.932 1.00 96.81 73 PRO A O 1
ATOM 595 N N . GLN A 1 74 ? -23.119 6.210 15.595 1.00 96.62 74 GLN A N 1
ATOM 596 C CA . GLN A 1 74 ? -22.506 7.391 16.213 1.00 96.62 74 GLN A CA 1
ATOM 597 C C . GLN A 1 74 ? -22.672 7.409 17.743 1.00 96.62 74 GLN A C 1
ATOM 599 O O . GLN A 1 74 ? -21.729 7.723 18.464 1.00 96.62 74 GLN A O 1
ATOM 604 N N . GLU A 1 75 ? -23.832 6.979 18.245 1.00 97.62 75 GLU A N 1
ATOM 605 C CA . GLU A 1 75 ? -24.096 6.865 19.684 1.00 97.62 75 GLU A CA 1
ATOM 606 C C . GLU A 1 75 ? -23.112 5.913 20.386 1.00 97.62 75 GLU A C 1
ATOM 608 O O . GLU A 1 75 ? -22.592 6.230 21.456 1.00 97.62 75 GLU A O 1
ATOM 613 N N . LEU A 1 76 ? -22.786 4.774 19.765 1.00 96.81 76 LEU A N 1
ATOM 614 C CA . LEU A 1 76 ? -21.825 3.819 20.317 1.00 96.81 76 LEU A CA 1
ATOM 615 C C . LEU A 1 76 ? -20.415 4.425 20.386 1.00 96.81 76 LEU A C 1
ATOM 617 O O . LEU A 1 76 ? -19.697 4.206 21.366 1.00 96.81 76 LEU A O 1
ATOM 621 N N . ILE A 1 77 ? -20.021 5.197 19.366 1.00 97.06 77 ILE A N 1
ATOM 622 C CA . ILE A 1 77 ? -18.737 5.911 19.341 1.00 97.06 77 ILE A CA 1
ATOM 623 C C . ILE A 1 77 ? -18.682 6.907 20.503 1.00 97.06 77 ILE A C 1
ATOM 625 O O . ILE A 1 77 ? -17.727 6.904 21.282 1.00 97.06 77 ILE A O 1
ATOM 629 N N . GLU A 1 78 ? -19.715 7.734 20.650 1.00 97.56 78 GLU A N 1
ATOM 630 C CA . GLU A 1 78 ? -19.794 8.770 21.681 1.00 97.56 78 GLU A CA 1
ATOM 631 C C . GLU A 1 78 ? -19.760 8.184 23.094 1.00 97.56 78 GLU A C 1
ATOM 633 O O . GLU A 1 78 ? -18.961 8.628 23.922 1.00 97.56 78 GLU A O 1
ATOM 638 N N . GLN A 1 79 ? -20.555 7.141 23.350 1.00 97.62 79 GLN A N 1
ATOM 639 C CA . GLN A 1 79 ? -20.591 6.448 24.639 1.00 97.62 79 GLN A CA 1
ATOM 640 C C . GLN A 1 79 ? -19.239 5.811 24.978 1.00 97.62 79 GLN A C 1
ATOM 642 O O . GLN A 1 79 ? -18.741 5.960 26.097 1.00 97.62 79 GLN A O 1
ATOM 647 N N . THR A 1 80 ? -18.604 5.153 24.004 1.00 97.44 80 THR A N 1
ATOM 648 C CA . THR A 1 80 ? -17.284 4.535 24.195 1.00 97.44 80 THR A CA 1
ATOM 649 C C . THR A 1 80 ? -16.223 5.590 24.506 1.00 97.44 80 THR A C 1
ATOM 651 O O . THR A 1 80 ? -15.437 5.428 25.440 1.00 97.44 80 THR A O 1
ATOM 654 N N . LEU A 1 81 ? -16.205 6.702 23.765 1.00 96.88 81 LEU A N 1
ATOM 655 C CA . LEU A 1 81 ? -15.257 7.791 23.998 1.00 96.88 81 LEU A CA 1
ATOM 656 C C . LEU A 1 81 ? -15.482 8.483 25.348 1.00 96.88 81 LEU A C 1
ATOM 658 O O . LEU A 1 81 ? -14.503 8.807 26.020 1.00 96.88 81 LEU A O 1
ATOM 662 N N . ALA A 1 82 ? -16.734 8.699 25.761 1.00 97.00 82 ALA A N 1
ATOM 663 C CA . ALA A 1 82 ? -17.059 9.258 27.073 1.00 97.00 82 ALA A CA 1
ATOM 664 C C . ALA A 1 82 ? -16.533 8.360 28.204 1.00 97.00 82 ALA A C 1
ATOM 666 O O . ALA A 1 82 ? -15.792 8.834 29.068 1.00 97.00 82 ALA A O 1
ATOM 667 N N . PHE A 1 83 ? -16.820 7.056 28.129 1.00 96.94 83 PHE A N 1
ATOM 668 C CA . PHE A 1 83 ? -16.323 6.057 29.076 1.00 96.94 83 PHE A CA 1
ATOM 669 C C . PHE A 1 83 ? -14.788 6.044 29.163 1.00 96.94 83 PHE A C 1
ATOM 671 O O . PHE A 1 83 ? -14.219 6.062 30.258 1.00 96.94 83 PHE A O 1
ATOM 678 N N . LEU A 1 84 ? -14.097 6.035 28.015 1.00 97.38 84 LEU A N 1
ATOM 679 C CA . LEU A 1 84 ? -12.632 6.021 27.977 1.00 97.38 84 LEU A CA 1
ATOM 680 C C . LEU A 1 84 ? -12.028 7.296 28.576 1.00 97.38 84 LEU A C 1
ATOM 682 O O . LEU A 1 84 ? -11.060 7.205 29.327 1.00 97.38 84 LEU A O 1
ATOM 686 N N . ARG A 1 85 ? -12.591 8.477 28.287 1.00 96.56 85 ARG A N 1
ATOM 687 C CA . ARG A 1 85 ? -12.106 9.754 28.843 1.00 96.56 85 ARG A CA 1
ATOM 688 C C . ARG A 1 85 ? -12.238 9.802 30.360 1.00 96.56 85 ARG A C 1
ATOM 690 O O . ARG A 1 85 ? -11.274 10.165 31.028 1.00 96.56 85 ARG A O 1
ATOM 697 N N . GLU A 1 86 ? -13.386 9.395 30.899 1.00 96.06 86 GLU A N 1
ATOM 698 C CA . GLU A 1 86 ? -13.602 9.335 32.347 1.00 96.06 86 GLU A CA 1
ATOM 699 C C . GLU A 1 86 ? -12.569 8.412 33.011 1.00 96.06 86 GLU A C 1
ATOM 701 O O . GLU A 1 86 ? -11.866 8.822 33.934 1.00 96.06 86 GLU A O 1
ATOM 706 N N . ARG A 1 87 ? -12.395 7.195 32.481 1.00 94.56 87 ARG A N 1
ATOM 707 C CA . ARG A 1 87 ? -11.431 6.202 32.985 1.00 94.56 87 ARG A CA 1
ATOM 708 C C . ARG A 1 87 ? -9.979 6.670 32.917 1.00 94.56 87 ARG A C 1
ATOM 710 O O . ARG A 1 87 ? -9.216 6.390 33.836 1.00 94.56 87 ARG A O 1
ATOM 717 N N . LEU A 1 88 ? -9.592 7.343 31.834 1.00 94.31 88 LEU A N 1
ATOM 718 C CA . LEU A 1 88 ? -8.229 7.846 31.650 1.00 94.31 88 LEU A CA 1
ATOM 719 C C . LEU A 1 88 ? -7.939 9.076 32.518 1.00 94.31 88 LEU A C 1
ATOM 721 O O . LEU A 1 88 ? -6.794 9.259 32.905 1.00 94.31 88 LEU A O 1
ATOM 725 N N . SER A 1 89 ? -8.951 9.886 32.847 1.00 86.69 89 SER A N 1
ATOM 726 C CA . SER A 1 89 ? -8.809 11.056 33.731 1.00 86.69 89 SER A CA 1
ATOM 727 C C . SER A 1 89 ? -8.701 10.718 35.223 1.00 86.69 89 SER A C 1
ATOM 729 O O . SER A 1 89 ? -8.261 11.551 36.009 1.00 86.69 89 SER A O 1
ATOM 731 N N . GLN A 1 90 ? -9.101 9.506 35.618 1.00 73.94 90 GLN A N 1
ATOM 732 C CA . GLN A 1 90 ? -9.027 9.012 36.999 1.00 73.94 90 GLN A CA 1
ATOM 733 C C . GLN A 1 90 ? -7.718 8.258 37.314 1.00 73.94 90 GLN A C 1
ATOM 735 O O . GLN A 1 90 ? -7.606 7.630 38.368 1.00 73.94 90 GLN A O 1
ATOM 740 N N . LYS A 1 91 ? -6.739 8.297 36.404 1.00 53.91 91 LYS A N 1
ATOM 741 C CA . LYS A 1 91 ? -5.383 7.755 36.565 1.00 53.91 91 LYS A CA 1
ATOM 742 C C . LYS A 1 91 ? -4.365 8.886 36.605 1.00 53.91 91 LYS A C 1
ATOM 744 O O . LYS A 1 91 ? -3.379 8.720 37.353 1.00 53.91 91 LYS A O 1
#